Protein AF-A0A935QK56-F1 (afdb_monomer_lite)

Radius of gyration: 16.79 Å; chains: 1; bounding box: 37×30×45 Å

Foldseek 3Di:
DDCCLDPPDDDDLQPFDDQDPLLQQLCCLVCVPCPPDDSLVVLVVCQVCVVVVCVVVVHPDDDQQPDGDGSVNSSVVSSVNSQVCLAVPVVRGGPDDDNHDDDDDDDDDDDDDDDDRVVSVHPDPPPD

Sequence (128 aa):
MDLNYSTLIDFDEDDFVVAGPGALSGLAKCFPNAHGVDPADLIRMMVETQDEQLDFYGIDFVDLFGRPLKLIDCQNLFCETDKYARVMHPDRRGIGNRTRIKQQFSPNGRLAAPFFPPKWGLATATTV

Secondary structure (DSSP, 8-state):
--GGGSTT----TTS-----HHHHHHHHHH-TT-TTS-HHHHHHHHHHTHHHHHHHTT-----BTTBPPPHHHHHHHHHHHHHHHHHH-TTS--SSS--S--------SPPPPP---GGG--------

pLDDT: mean 88.01, std 10.32, range [35.16, 97.81]

Structure (mmCIF, N/CA/C/O backbone):
data_AF-A0A935QK56-F1
#
_entry.id   AF-A0A935QK56-F1
#
loop_
_atom_site.group_PDB
_atom_site.id
_atom_site.type_symbol
_atom_site.label_atom_id
_atom_site.label_alt_id
_atom_site.label_comp_id
_atom_site.label_asym_id
_atom_site.label_entity_id
_atom_site.label_seq_id
_atom_site.pdbx_PDB_ins_code
_atom_site.Cartn_x
_atom_site.Cartn_y
_atom_site.Cartn_z
_atom_site.occupancy
_atom_site.B_iso_or_equiv
_atom_site.auth_seq_id
_atom_site.auth_comp_id
_atom_site.auth_asym_id
_atom_site.auth_atom_id
_atom_site.pdbx_PDB_model_num
ATOM 1 N N . MET A 1 1 ? 5.975 4.984 12.245 1.00 56.09 1 MET A N 1
ATOM 2 C CA . MET A 1 1 ? 5.115 5.249 13.413 1.00 56.09 1 MET A CA 1
ATOM 3 C C . MET A 1 1 ? 3.946 6.044 12.887 1.00 56.09 1 MET A C 1
ATOM 5 O O . MET A 1 1 ? 4.203 7.049 12.238 1.00 56.09 1 MET A O 1
ATOM 9 N N . ASP A 1 2 ? 2.726 5.549 13.068 1.00 75.00 2 ASP A N 1
ATOM 10 C CA . ASP A 1 2 ? 1.524 6.237 12.607 1.00 75.00 2 ASP A CA 1
ATOM 11 C C . ASP A 1 2 ? 1.004 7.151 13.722 1.00 75.00 2 ASP A C 1
ATOM 13 O O . ASP A 1 2 ? 0.630 6.689 14.800 1.00 75.00 2 ASP A O 1
ATOM 17 N N . LEU A 1 3 ? 1.053 8.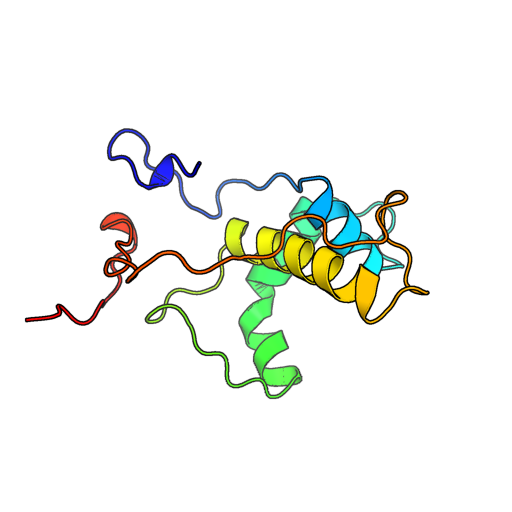461 13.482 1.00 79.94 3 LEU A N 1
ATOM 18 C CA . LEU A 1 3 ? 0.610 9.465 14.445 1.00 79.94 3 LEU A CA 1
ATOM 19 C C . LEU A 1 3 ? -0.921 9.599 14.473 1.00 79.94 3 LEU A C 1
ATOM 21 O O . LEU A 1 3 ? -1.446 10.136 15.450 1.00 79.94 3 LEU A O 1
ATOM 25 N N . ASN A 1 4 ? -1.639 9.070 13.472 1.00 79.44 4 ASN A N 1
ATOM 26 C CA . ASN A 1 4 ? -3.105 9.076 13.430 1.00 79.44 4 ASN A CA 1
ATOM 27 C C . ASN A 1 4 ? -3.743 8.144 14.472 1.00 79.44 4 ASN A C 1
ATOM 29 O O . ASN A 1 4 ? -4.949 8.208 14.692 1.00 79.44 4 ASN A O 1
ATOM 33 N N . TYR A 1 5 ? -2.944 7.328 15.166 1.00 81.00 5 TYR A N 1
ATOM 34 C CA . TYR A 1 5 ? -3.371 6.598 16.365 1.00 81.00 5 TYR A CA 1
ATOM 35 C C . TYR A 1 5 ? -3.458 7.485 17.615 1.00 81.00 5 TYR A C 1
ATOM 37 O O . TYR A 1 5 ? -3.997 7.059 18.637 1.00 81.00 5 TYR A O 1
ATOM 45 N N . SER A 1 6 ? -2.908 8.701 17.571 1.00 83.25 6 SER A N 1
ATOM 46 C CA . SER A 1 6 ? -3.016 9.663 18.667 1.00 83.25 6 SER A CA 1
ATOM 47 C C . SER A 1 6 ? -4.296 10.490 18.557 1.00 83.25 6 SER A C 1
ATOM 49 O O . SER A 1 6 ? -4.819 10.707 17.470 1.00 83.25 6 SER A O 1
ATOM 51 N N . THR A 1 7 ? -4.754 11.042 19.679 1.00 80.31 7 THR A N 1
ATOM 52 C CA . THR A 1 7 ? -5.837 12.039 19.700 1.00 80.31 7 THR A CA 1
ATOM 53 C C . THR A 1 7 ? -5.356 13.449 19.335 1.00 80.31 7 THR A C 1
ATOM 55 O O . THR A 1 7 ? -6.119 14.401 19.458 1.00 80.31 7 THR A O 1
ATOM 58 N N . LEU A 1 8 ? -4.073 13.616 18.987 1.00 84.69 8 LEU A N 1
ATOM 59 C CA . LEU A 1 8 ? -3.461 14.926 18.739 1.00 84.69 8 LEU A CA 1
ATOM 60 C C . LEU A 1 8 ? -3.641 15.395 17.296 1.00 84.69 8 LEU A C 1
ATOM 62 O O . LEU A 1 8 ? -3.536 16.593 17.040 1.00 84.69 8 LEU A O 1
ATOM 66 N N . ILE A 1 9 ? -3.875 14.466 16.367 1.00 81.44 9 ILE A N 1
ATOM 67 C CA . ILE A 1 9 ? -4.063 14.762 14.949 1.00 81.44 9 ILE A CA 1
ATOM 68 C C . ILE A 1 9 ? -5.256 13.990 14.392 1.00 81.44 9 ILE A C 1
ATOM 70 O O . ILE A 1 9 ? -5.492 12.833 14.749 1.00 81.44 9 ILE A O 1
ATOM 74 N N . ASP A 1 10 ? -5.986 14.640 13.492 1.00 81.00 10 ASP A N 1
ATOM 75 C CA . ASP A 1 10 ? -7.168 14.074 12.855 1.00 81.00 10 ASP A CA 1
ATOM 76 C C . ASP A 1 10 ? -7.141 14.306 11.344 1.00 81.00 10 ASP A C 1
ATOM 78 O O . ASP A 1 10 ? -7.949 15.044 10.793 1.00 81.00 10 ASP A O 1
ATOM 82 N N . PHE A 1 11 ? -6.129 13.731 10.694 1.00 84.19 11 PHE A N 1
ATOM 83 C CA . PHE A 1 11 ? -6.058 13.694 9.235 1.00 84.19 11 PHE A CA 1
ATOM 84 C C . PHE A 1 11 ? -6.826 12.493 8.702 1.00 84.19 11 PHE A C 1
ATOM 86 O O . PHE A 1 11 ? -6.843 11.431 9.346 1.00 84.19 11 PHE A O 1
ATOM 93 N N . ASP A 1 12 ? -7.406 12.666 7.517 1.00 83.94 12 ASP A N 1
ATOM 94 C CA . ASP A 1 12 ? -7.959 11.559 6.756 1.00 83.94 12 ASP A CA 1
ATOM 95 C C . ASP A 1 12 ? -6.808 10.707 6.198 1.00 83.94 12 ASP A C 1
ATOM 97 O O . ASP A 1 12 ? -5.739 11.206 5.835 1.00 83.94 12 ASP A O 1
ATOM 101 N N . GLU A 1 13 ? -6.995 9.390 6.168 1.00 85.69 13 GLU A N 1
ATOM 102 C CA . GLU A 1 13 ? -5.970 8.460 5.683 1.00 85.69 13 GLU A CA 1
ATOM 103 C C . GLU A 1 13 ? -5.729 8.577 4.171 1.00 85.69 13 GLU A C 1
ATOM 105 O O . GLU A 1 13 ? -4.697 8.113 3.679 1.00 85.69 13 GLU A O 1
ATOM 110 N N . ASP A 1 14 ? -6.651 9.228 3.459 1.00 88.56 14 ASP A N 1
ATOM 111 C CA . ASP A 1 14 ? -6.580 9.505 2.032 1.00 88.56 14 ASP A CA 1
ATOM 112 C C . ASP A 1 14 ? -6.160 10.961 1.714 1.00 88.56 14 ASP A C 1
ATOM 114 O O . ASP A 1 14 ? -6.096 11.336 0.541 1.00 88.56 14 ASP A O 1
ATOM 118 N N . ASP A 1 15 ? -5.796 11.779 2.716 1.00 87.19 15 ASP A N 1
ATOM 119 C CA . ASP A 1 15 ? -5.398 13.185 2.504 1.00 87.19 15 ASP A CA 1
ATOM 120 C C . ASP A 1 15 ? -4.114 13.315 1.665 1.00 87.19 15 ASP A C 1
ATOM 122 O O . ASP A 1 15 ? -4.002 14.165 0.775 1.00 87.19 15 ASP A O 1
ATOM 126 N N . PHE A 1 16 ? -3.103 12.487 1.942 1.00 87.56 16 PHE A N 1
ATOM 127 C CA . PHE A 1 16 ? -1.870 12.471 1.158 1.00 87.56 16 PHE A CA 1
ATOM 128 C C . PHE A 1 16 ? -1.119 11.147 1.280 1.00 87.56 16 PHE A C 1
ATOM 130 O O . PHE A 1 16 ? -1.193 10.438 2.280 1.00 87.56 16 PHE A O 1
ATOM 137 N N . VAL A 1 17 ? -0.298 10.854 0.271 1.00 91.81 17 VAL A N 1
ATOM 138 C CA . VAL A 1 17 ? 0.623 9.718 0.291 1.00 91.81 17 VAL A CA 1
ATOM 139 C C . VAL A 1 17 ? 1.948 10.095 -0.345 1.00 91.81 17 VAL A C 1
ATOM 141 O O . VAL A 1 17 ? 1.998 10.799 -1.351 1.00 91.81 17 VAL A O 1
ATOM 144 N N . VAL A 1 18 ? 3.040 9.610 0.243 1.00 92.56 18 VAL A N 1
ATOM 145 C CA . VAL A 1 18 ? 4.385 9.732 -0.322 1.00 92.56 18 VAL A CA 1
ATOM 146 C C . VAL A 1 18 ? 4.984 8.339 -0.421 1.00 92.56 18 VAL A C 1
ATOM 148 O O . VAL A 1 18 ? 5.225 7.669 0.585 1.00 92.56 18 VAL A O 1
ATOM 151 N N . ALA A 1 19 ? 5.236 7.891 -1.648 1.00 93.50 19 ALA A N 1
ATOM 152 C CA . ALA A 1 19 ? 5.794 6.571 -1.888 1.00 93.50 19 ALA A CA 1
ATOM 153 C C . ALA A 1 19 ? 7.247 6.494 -1.389 1.00 93.50 19 ALA A C 1
ATOM 155 O O . ALA A 1 19 ? 8.160 7.115 -1.934 1.00 93.50 19 ALA A O 1
ATOM 156 N N . GLY A 1 20 ? 7.481 5.684 -0.354 1.00 92.25 20 GLY A N 1
ATOM 157 C CA . GLY A 1 20 ? 8.833 5.375 0.103 1.00 92.25 20 GLY A CA 1
ATOM 158 C C . GLY A 1 20 ? 9.610 4.485 -0.886 1.00 92.25 20 GLY A C 1
ATOM 159 O O . GLY A 1 20 ? 9.025 3.885 -1.791 1.00 92.25 20 GLY A O 1
ATOM 160 N N . PRO A 1 21 ? 10.928 4.280 -0.686 1.00 92.31 21 PRO A N 1
ATOM 161 C CA . PRO A 1 21 ? 11.773 3.518 -1.614 1.00 92.31 21 PRO A CA 1
ATOM 162 C C . PRO A 1 21 ? 11.341 2.067 -1.874 1.00 92.31 21 PRO A C 1
ATOM 164 O O . PRO A 1 21 ? 11.758 1.483 -2.871 1.00 92.31 21 PRO A O 1
ATOM 167 N N . GLY A 1 22 ? 10.597 1.449 -0.951 1.00 92.69 22 GLY A N 1
ATOM 168 C CA . GLY A 1 22 ? 10.017 0.117 -1.149 1.00 92.69 22 GLY A CA 1
ATOM 169 C C . GLY A 1 22 ? 8.825 0.159 -2.100 1.00 92.69 22 GLY A C 1
ATOM 170 O O . GLY A 1 22 ? 8.815 -0.562 -3.092 1.00 92.69 22 GLY A O 1
ATOM 171 N N . ALA A 1 23 ? 7.876 1.063 -1.847 1.00 95.31 23 ALA A N 1
ATOM 172 C CA . ALA A 1 23 ? 6.705 1.252 -2.696 1.00 95.31 23 ALA A CA 1
ATOM 173 C C . ALA A 1 23 ? 7.074 1.721 -4.107 1.00 95.31 23 ALA A C 1
ATOM 175 O O . ALA A 1 23 ? 6.573 1.156 -5.067 1.00 95.31 23 ALA A O 1
ATOM 176 N N . LEU A 1 24 ? 8.018 2.659 -4.253 1.00 95.25 24 LEU A N 1
ATOM 177 C CA . LEU A 1 24 ? 8.522 3.084 -5.568 1.00 95.25 24 LEU A CA 1
ATOM 178 C C . LEU A 1 24 ? 9.080 1.906 -6.383 1.00 95.25 24 LEU A C 1
ATOM 180 O O . LEU A 1 24 ? 8.814 1.777 -7.575 1.00 95.25 24 LEU A O 1
ATOM 184 N N . SER A 1 25 ? 9.839 1.019 -5.733 1.00 94.12 25 SER A N 1
ATOM 185 C CA . SER A 1 25 ? 10.362 -0.189 -6.378 1.00 94.12 25 SER A CA 1
ATOM 186 C C . SER A 1 25 ? 9.249 -1.182 -6.729 1.00 94.12 25 SER A C 1
ATOM 188 O O . SER A 1 25 ? 9.308 -1.810 -7.784 1.00 94.12 25 SER A O 1
ATOM 190 N N . GLY A 1 26 ? 8.231 -1.312 -5.875 1.00 95.00 26 GLY A N 1
ATOM 191 C CA . GLY A 1 26 ? 7.059 -2.155 -6.123 1.00 95.00 26 GLY A CA 1
ATOM 192 C C . GLY A 1 26 ? 6.226 -1.668 -7.297 1.00 95.00 26 GLY A C 1
ATOM 193 O O . GLY A 1 26 ? 5.941 -2.445 -8.201 1.00 95.00 26 GLY A O 1
ATOM 194 N N . LEU A 1 27 ? 5.935 -0.369 -7.338 1.00 95.50 27 LEU A N 1
ATOM 195 C CA . LEU A 1 27 ? 5.248 0.283 -8.449 1.00 95.50 27 LEU A CA 1
ATOM 196 C C . LEU A 1 27 ? 5.982 0.049 -9.771 1.00 95.50 27 LEU A C 1
ATOM 198 O O . LEU A 1 27 ? 5.356 -0.357 -10.741 1.00 95.50 27 LEU A O 1
ATOM 202 N N . ALA A 1 28 ? 7.311 0.196 -9.801 1.00 93.50 28 ALA A N 1
ATOM 203 C CA . ALA A 1 28 ? 8.101 -0.071 -11.005 1.00 93.50 28 ALA A CA 1
ATOM 204 C C . ALA A 1 28 ? 8.014 -1.536 -11.483 1.00 93.50 28 ALA A C 1
ATOM 206 O O . ALA A 1 28 ? 8.126 -1.803 -12.679 1.00 93.50 28 ALA A O 1
ATOM 207 N N . LYS A 1 29 ? 7.809 -2.493 -10.567 1.00 92.62 29 LYS A N 1
ATOM 208 C CA . LYS A 1 29 ? 7.612 -3.909 -10.917 1.00 92.62 29 LYS A CA 1
ATOM 209 C C . LYS A 1 29 ? 6.203 -4.193 -11.428 1.00 92.62 29 LYS A C 1
ATOM 211 O O . LYS A 1 29 ? 6.067 -4.946 -12.390 1.00 92.62 29 LYS A O 1
ATOM 216 N N . CYS A 1 30 ? 5.188 -3.628 -10.777 1.00 93.44 30 CYS A N 1
ATOM 217 C CA . CYS A 1 30 ? 3.782 -3.831 -11.132 1.00 93.44 30 CYS A CA 1
ATOM 218 C C . CYS A 1 30 ? 3.407 -3.092 -12.422 1.00 93.44 30 CYS A C 1
ATOM 220 O O . CYS A 1 30 ? 2.684 -3.629 -13.254 1.00 93.44 30 CYS A O 1
ATOM 222 N N . PHE A 1 31 ? 3.954 -1.892 -12.617 1.00 93.62 31 PHE A N 1
ATOM 223 C CA . PHE A 1 31 ? 3.630 -0.989 -13.716 1.00 93.62 31 PHE A CA 1
ATOM 224 C C . PHE A 1 31 ? 4.891 -0.606 -14.504 1.00 93.62 31 PHE A C 1
ATOM 226 O O . PHE A 1 31 ? 5.315 0.552 -14.485 1.00 93.62 31 PHE A O 1
ATOM 233 N N . PRO A 1 32 ? 5.508 -1.551 -15.240 1.00 89.94 32 PRO A N 1
ATOM 234 C CA . PRO A 1 32 ? 6.771 -1.304 -15.937 1.00 89.94 32 PRO A CA 1
ATOM 235 C C . PRO A 1 32 ? 6.676 -0.206 -17.004 1.00 89.94 32 PRO A C 1
ATOM 237 O O . PRO A 1 32 ? 7.699 0.355 -17.367 1.00 89.94 32 PRO A O 1
ATOM 240 N N . ASN A 1 33 ? 5.467 0.113 -17.479 1.00 91.81 33 ASN A N 1
ATOM 241 C CA . ASN A 1 33 ? 5.224 1.107 -18.525 1.00 91.81 33 ASN A CA 1
ATOM 242 C C . ASN A 1 33 ? 4.656 2.437 -17.996 1.00 91.81 33 ASN A C 1
ATOM 244 O O . ASN A 1 33 ? 4.367 3.321 -18.796 1.00 91.81 33 ASN A O 1
ATOM 248 N N . ALA A 1 34 ? 4.493 2.613 -16.679 1.00 90.81 34 ALA A N 1
ATOM 249 C CA . ALA A 1 34 ? 3.935 3.839 -16.089 1.00 90.81 34 ALA A CA 1
ATOM 250 C C . ALA A 1 34 ? 4.978 4.967 -15.938 1.00 90.81 34 ALA A C 1
ATOM 252 O O . ALA A 1 34 ? 4.976 5.727 -14.970 1.00 90.81 34 ALA A O 1
ATOM 253 N N . HIS A 1 35 ? 5.917 5.067 -16.880 1.00 82.81 35 HIS A N 1
ATOM 254 C CA . HIS A 1 35 ? 6.959 6.087 -16.847 1.00 82.81 35 HIS A CA 1
ATOM 255 C C . HIS A 1 35 ? 6.352 7.495 -16.924 1.00 82.81 35 HIS A C 1
ATOM 257 O O . HIS A 1 35 ? 5.541 7.776 -17.802 1.00 82.81 35 HIS A O 1
ATOM 263 N N . GLY A 1 36 ? 6.777 8.387 -16.026 1.00 88.75 36 GLY A N 1
ATOM 264 C CA . GLY A 1 36 ? 6.310 9.778 -15.985 1.00 88.75 36 GLY A CA 1
ATOM 265 C C . GLY A 1 36 ? 4.981 9.997 -15.255 1.00 88.75 36 GLY A C 1
ATOM 266 O O . GLY A 1 36 ? 4.585 11.147 -15.101 1.00 88.75 36 GLY A O 1
ATOM 267 N N . VAL A 1 37 ? 4.324 8.935 -14.777 1.00 95.00 37 VAL A N 1
ATOM 268 C CA . VAL A 1 37 ? 3.159 9.040 -13.886 1.00 95.00 37 VAL A CA 1
ATOM 269 C C . VAL A 1 37 ? 3.640 9.247 -12.450 1.00 95.00 37 VAL A C 1
ATOM 271 O O . VAL A 1 37 ? 4.609 8.608 -12.024 1.00 95.00 37 VAL A O 1
ATOM 274 N N . ASP A 1 38 ? 2.976 10.128 -11.699 1.00 96.12 38 ASP A N 1
ATOM 275 C CA . ASP A 1 38 ? 3.284 10.325 -10.285 1.00 96.12 38 ASP A CA 1
ATOM 276 C C . ASP A 1 38 ? 2.960 9.038 -9.492 1.00 96.12 38 ASP A C 1
ATOM 278 O O . ASP A 1 38 ? 1.853 8.499 -9.602 1.00 96.12 38 ASP A O 1
ATOM 282 N N . PRO A 1 39 ? 3.894 8.514 -8.678 1.00 96.25 39 PRO A N 1
ATOM 283 C CA . PRO A 1 39 ? 3.633 7.387 -7.790 1.00 96.25 39 PRO A CA 1
ATOM 284 C C . PRO A 1 39 ? 2.395 7.549 -6.899 1.00 96.25 39 PRO A C 1
ATOM 286 O O . PRO A 1 39 ? 1.721 6.556 -6.625 1.00 96.25 39 PRO A O 1
ATOM 289 N N . ALA A 1 40 ? 2.096 8.767 -6.437 1.00 96.56 40 ALA A N 1
ATOM 290 C CA . ALA A 1 40 ? 0.909 9.036 -5.633 1.00 96.56 40 ALA A CA 1
ATOM 291 C C . ALA A 1 40 ? -0.378 8.801 -6.433 1.00 96.56 40 ALA A C 1
ATOM 293 O O . ALA A 1 40 ? -1.332 8.249 -5.891 1.00 96.56 40 ALA A O 1
ATOM 294 N N . ASP A 1 41 ? -0.385 9.132 -7.724 1.00 97.06 41 ASP A N 1
ATOM 295 C CA . ASP A 1 41 ? -1.546 8.935 -8.593 1.00 97.06 41 ASP A CA 1
ATOM 296 C C . ASP A 1 41 ? -1.773 7.454 -8.907 1.00 97.06 41 ASP A C 1
ATOM 298 O O . ASP A 1 41 ? -2.910 6.995 -8.922 1.00 97.06 41 ASP A O 1
ATOM 302 N N . LEU A 1 42 ? -0.704 6.664 -9.058 1.00 97.25 42 LEU A N 1
ATOM 303 C CA . LEU A 1 42 ? -0.829 5.205 -9.176 1.00 97.25 42 LEU A CA 1
ATOM 304 C C . LEU A 1 42 ? -1.405 4.566 -7.904 1.00 97.25 42 LEU A C 1
ATOM 306 O O . LEU A 1 42 ? -2.185 3.620 -7.987 1.00 97.25 42 LEU A O 1
ATOM 310 N N . ILE A 1 43 ? -1.024 5.071 -6.727 1.00 97.50 43 ILE A N 1
ATOM 311 C CA . ILE A 1 43 ? -1.566 4.594 -5.448 1.00 97.50 43 ILE A CA 1
ATOM 312 C C . ILE A 1 43 ? -3.036 5.006 -5.300 1.00 97.50 43 ILE A C 1
ATOM 314 O O . ILE A 1 43 ? -3.843 4.178 -4.887 1.00 97.50 43 ILE A O 1
ATOM 318 N N . ARG A 1 44 ? -3.399 6.242 -5.671 1.00 97.50 44 ARG A N 1
ATOM 319 C CA . ARG A 1 44 ? -4.799 6.702 -5.686 1.00 97.50 44 ARG A CA 1
ATOM 320 C C . ARG A 1 44 ? -5.657 5.858 -6.614 1.00 97.50 44 ARG A C 1
ATOM 322 O O . ARG A 1 44 ? -6.685 5.361 -6.180 1.00 97.50 44 ARG A O 1
ATOM 329 N N . MET A 1 45 ? -5.181 5.599 -7.830 1.00 97.00 45 MET A N 1
ATOM 330 C CA . MET A 1 45 ? -5.864 4.723 -8.782 1.00 97.00 45 MET A CA 1
ATOM 331 C C . MET A 1 45 ? -6.124 3.332 -8.188 1.00 97.00 45 MET A C 1
ATOM 333 O O . MET A 1 45 ? -7.214 2.791 -8.355 1.00 97.00 45 MET A O 1
ATOM 337 N N . MET A 1 46 ? -5.162 2.770 -7.445 1.00 96.69 46 MET A N 1
ATOM 338 C CA . MET A 1 46 ? -5.347 1.484 -6.762 1.00 96.69 46 MET A CA 1
ATOM 339 C C . MET A 1 46 ? -6.456 1.544 -5.701 1.00 96.69 46 MET A C 1
ATOM 341 O O . MET A 1 46 ? -7.238 0.606 -5.608 1.00 96.69 46 MET A O 1
ATOM 345 N N . VAL A 1 47 ? -6.543 2.630 -4.923 1.00 97.19 47 VAL A N 1
ATOM 346 C CA . VAL A 1 47 ? -7.630 2.834 -3.948 1.00 97.19 47 VAL A CA 1
ATOM 347 C C . VAL A 1 47 ? -8.977 2.985 -4.652 1.00 97.19 47 VAL A C 1
ATOM 349 O O . VAL A 1 47 ? -9.945 2.341 -4.260 1.00 97.19 47 VAL A O 1
ATOM 352 N N . GLU A 1 48 ? -9.039 3.808 -5.696 1.00 97.56 48 GLU A N 1
ATOM 353 C CA . GLU A 1 48 ? -10.274 4.135 -6.420 1.00 97.56 48 GLU A CA 1
ATOM 354 C C . GLU A 1 48 ? -10.861 2.932 -7.164 1.00 97.56 48 GLU A C 1
ATOM 356 O O . GLU A 1 48 ? -12.076 2.824 -7.292 1.00 97.56 48 GLU A O 1
ATOM 361 N N . THR A 1 49 ? -10.009 2.021 -7.638 1.00 97.12 49 THR A N 1
ATOM 362 C CA . THR A 1 49 ? -10.419 0.870 -8.457 1.00 97.12 49 THR A CA 1
ATOM 363 C C . THR A 1 49 ? -10.381 -0.461 -7.706 1.00 97.12 49 THR A C 1
ATOM 365 O O . THR A 1 49 ? -10.620 -1.499 -8.319 1.00 97.12 49 THR A O 1
ATOM 368 N N . GLN A 1 50 ? -10.085 -0.467 -6.398 1.00 96.50 50 GLN A N 1
ATOM 369 C CA . GLN A 1 50 ? -9.824 -1.699 -5.640 1.00 96.50 50 GLN A CA 1
ATOM 370 C C . GLN A 1 50 ? -10.941 -2.739 -5.790 1.00 96.50 50 GLN A C 1
ATOM 372 O O . GLN A 1 50 ? -10.646 -3.890 -6.097 1.00 96.50 50 GLN A O 1
ATOM 377 N N . ASP A 1 51 ? -12.204 -2.331 -5.666 1.00 96.50 51 ASP A N 1
ATOM 378 C CA . ASP A 1 51 ? -13.347 -3.246 -5.726 1.00 96.50 51 ASP A CA 1
ATOM 379 C C . ASP A 1 51 ? -13.509 -3.848 -7.128 1.00 96.50 51 ASP A C 1
ATOM 381 O O . ASP A 1 51 ? -13.679 -5.057 -7.274 1.00 96.50 51 ASP A O 1
ATOM 385 N N . GLU A 1 52 ? -13.367 -3.023 -8.172 1.00 97.81 52 GLU A N 1
ATOM 386 C CA . GLU A 1 52 ? -13.419 -3.470 -9.569 1.00 97.81 52 GLU A CA 1
ATOM 387 C C . GLU A 1 52 ? -12.283 -4.446 -9.890 1.00 97.81 52 GLU A C 1
ATOM 389 O O . GLU A 1 52 ? -12.487 -5.441 -10.584 1.00 97.81 52 GLU A O 1
ATOM 394 N N . GLN A 1 53 ? -11.074 -4.181 -9.383 1.00 96.06 53 GLN A N 1
ATOM 395 C CA . GLN A 1 53 ? -9.928 -5.065 -9.581 1.00 96.06 53 GLN A CA 1
ATOM 396 C C . GLN A 1 53 ? -10.108 -6.386 -8.828 1.00 96.06 53 GLN A C 1
ATOM 398 O O . GLN A 1 53 ? -9.827 -7.448 -9.384 1.00 96.06 53 GLN A O 1
ATOM 403 N N . LEU A 1 54 ? -10.577 -6.340 -7.580 1.00 95.94 54 LEU A N 1
ATOM 404 C CA . LEU A 1 54 ? -10.840 -7.537 -6.783 1.00 95.94 54 LEU A CA 1
ATOM 405 C C . LEU A 1 54 ? -11.876 -8.436 -7.465 1.00 95.94 54 LEU A C 1
ATOM 407 O O . LEU A 1 54 ? -11.620 -9.632 -7.614 1.00 95.94 54 LEU A O 1
ATOM 411 N N . ASP A 1 55 ? -12.975 -7.859 -7.958 1.00 97.12 55 ASP A N 1
ATOM 412 C CA . ASP A 1 55 ? -13.997 -8.585 -8.719 1.00 97.12 55 ASP A CA 1
ATOM 413 C C . ASP A 1 55 ? -13.431 -9.155 -10.029 1.00 97.12 55 ASP A C 1
ATOM 415 O O . ASP A 1 55 ? -13.560 -10.349 -10.303 1.00 97.12 55 ASP A O 1
ATOM 419 N N . PHE A 1 56 ? -12.700 -8.341 -10.798 1.00 97.50 56 PHE A N 1
ATOM 420 C CA . PHE A 1 56 ? -12.087 -8.766 -12.058 1.00 97.50 56 PHE A CA 1
ATOM 421 C C . PHE A 1 56 ? -11.148 -9.970 -11.890 1.00 97.50 56 PHE A C 1
ATOM 423 O O . PHE A 1 56 ? -11.136 -10.876 -12.728 1.00 97.50 56 PHE A O 1
ATOM 430 N N . TYR A 1 57 ? -10.361 -10.002 -10.811 1.00 96.56 57 TYR A N 1
ATOM 431 C CA . TYR A 1 57 ? -9.468 -11.122 -10.501 1.00 96.56 57 TYR A CA 1
ATOM 432 C C . TYR A 1 57 ? -10.152 -12.261 -9.726 1.00 96.56 57 TYR A C 1
ATOM 434 O O . TYR A 1 57 ? -9.503 -13.277 -9.465 1.00 96.56 57 TYR A O 1
ATOM 442 N N . GLY A 1 58 ? -11.435 -12.127 -9.372 1.00 97.06 58 GLY A N 1
ATOM 443 C CA . GLY A 1 58 ? -12.183 -13.117 -8.598 1.00 97.06 58 GLY A CA 1
ATOM 444 C C . GLY A 1 58 ? -11.613 -13.338 -7.194 1.00 97.06 58 GLY A C 1
ATOM 445 O O . GLY A 1 58 ? -11.573 -14.473 -6.716 1.00 97.06 58 GLY A O 1
ATOM 446 N N . ILE A 1 59 ? -11.103 -12.279 -6.562 1.00 95.88 59 ILE A N 1
ATOM 447 C CA . ILE A 1 59 ? -10.488 -12.331 -5.235 1.00 95.88 59 ILE A CA 1
ATOM 448 C C . ILE A 1 59 ? -11.558 -12.057 -4.177 1.00 95.88 59 ILE A C 1
ATOM 450 O O . ILE A 1 59 ? -12.055 -10.941 -4.062 1.00 95.88 59 ILE A O 1
ATOM 454 N N . ASP A 1 60 ? -11.849 -13.065 -3.355 1.00 94.12 60 ASP A N 1
ATOM 455 C CA . ASP A 1 60 ? -12.643 -12.903 -2.133 1.00 94.12 60 ASP A CA 1
ATOM 456 C C . ASP A 1 60 ? -11.781 -12.232 -1.050 1.00 94.12 60 ASP A C 1
ATOM 458 O O . ASP A 1 60 ? -11.018 -12.884 -0.327 1.00 94.12 60 ASP A O 1
ATOM 462 N N . PHE A 1 61 ? -11.793 -10.898 -1.032 1.00 93.12 61 PHE A N 1
ATOM 463 C CA . PHE A 1 61 ? -10.937 -10.107 -0.158 1.00 93.12 61 PHE A CA 1
ATOM 464 C C . PHE A 1 61 ? -11.497 -10.041 1.263 1.00 93.12 61 PHE A C 1
ATOM 466 O O . PHE A 1 61 ? -12.594 -9.543 1.500 1.00 93.12 61 PHE A O 1
ATOM 473 N N . VAL A 1 62 ? -10.695 -10.491 2.230 1.00 92.56 62 VAL A N 1
ATOM 474 C CA . VAL A 1 62 ? -11.008 -10.330 3.652 1.00 92.56 62 VAL A CA 1
ATOM 475 C C . VAL A 1 62 ? -10.584 -8.931 4.084 1.00 92.56 62 VAL A C 1
ATOM 477 O O . VAL A 1 62 ? -9.400 -8.669 4.308 1.00 92.56 62 VAL A O 1
ATOM 480 N N . ASP A 1 63 ? -11.565 -8.041 4.176 1.00 90.81 63 ASP A N 1
ATOM 481 C CA . ASP A 1 63 ? -11.364 -6.658 4.586 1.00 90.81 63 ASP A CA 1
ATOM 482 C C . ASP A 1 63 ? -11.095 -6.494 6.094 1.00 90.81 63 ASP A C 1
ATOM 484 O O . ASP A 1 63 ? -11.060 -7.447 6.882 1.00 90.81 63 ASP A O 1
ATOM 488 N N . LEU A 1 64 ? -10.890 -5.239 6.503 1.00 91.56 64 LEU A N 1
ATOM 489 C CA . LEU A 1 64 ? -10.766 -4.862 7.905 1.00 91.56 64 LEU A CA 1
ATOM 490 C C . LEU A 1 64 ? -12.115 -4.362 8.447 1.00 91.56 64 LEU A C 1
ATOM 492 O O . LEU A 1 64 ? -12.301 -3.166 8.665 1.00 91.56 64 LEU A O 1
ATOM 496 N N . PHE A 1 65 ? -13.050 -5.285 8.683 1.00 92.56 65 PHE A N 1
ATOM 497 C CA . PHE A 1 65 ? -14.381 -5.008 9.249 1.00 92.56 65 PHE A CA 1
ATOM 498 C C . PHE A 1 65 ? -15.189 -3.984 8.431 1.00 92.56 65 PHE A C 1
ATOM 500 O O . PHE A 1 65 ? -15.791 -3.066 8.991 1.00 92.56 65 PHE A O 1
ATOM 507 N N . GLY A 1 66 ? -15.170 -4.117 7.106 1.00 90.06 66 GLY A N 1
ATOM 508 C CA . GLY A 1 66 ? -15.814 -3.197 6.169 1.00 90.06 66 GLY A CA 1
ATOM 509 C C . GLY A 1 66 ? -15.012 -1.931 5.858 1.00 90.06 66 GLY A C 1
ATOM 510 O O . GLY A 1 66 ? -15.503 -1.073 5.126 1.00 90.06 66 GLY A O 1
ATOM 511 N N . ARG A 1 67 ? -13.793 -1.770 6.398 1.00 92.38 67 ARG A N 1
ATOM 512 C CA . ARG A 1 67 ? -12.914 -0.652 6.027 1.00 92.38 67 ARG A CA 1
ATOM 513 C C . ARG A 1 67 ? -12.235 -0.947 4.685 1.00 92.38 67 ARG A C 1
ATOM 515 O O . ARG A 1 67 ? -11.446 -1.895 4.630 1.00 92.38 67 ARG A O 1
ATOM 522 N N . PRO A 1 68 ? -12.457 -0.120 3.646 1.00 93.19 68 PRO A N 1
ATOM 523 C CA . PRO A 1 68 ? -11.736 -0.252 2.385 1.00 93.19 68 PRO A CA 1
ATOM 524 C C . PRO A 1 68 ? -10.247 0.054 2.576 1.00 93.19 68 PRO A C 1
ATOM 526 O O . PRO A 1 68 ? -9.841 0.694 3.556 1.00 93.19 68 PRO A O 1
ATOM 529 N N . LEU A 1 69 ? -9.420 -0.382 1.628 1.00 95.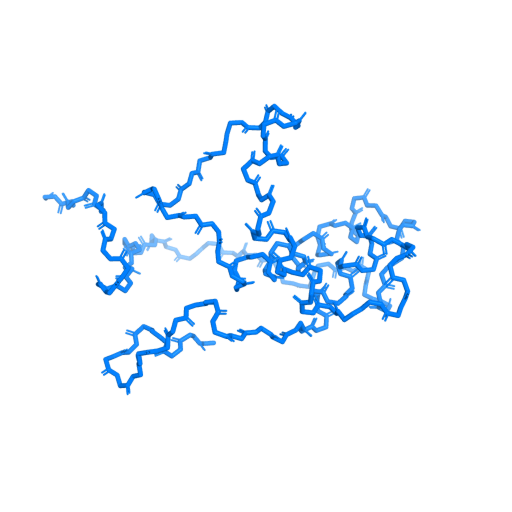31 69 LEU A N 1
ATOM 530 C CA . LEU A 1 69 ? -8.007 -0.022 1.608 1.00 95.31 69 LEU A CA 1
ATOM 531 C C . LEU A 1 69 ? -7.864 1.487 1.419 1.00 95.31 69 LEU A C 1
ATOM 533 O O . LEU A 1 69 ? -8.484 2.071 0.530 1.00 95.31 69 LEU A O 1
ATOM 537 N N . LYS A 1 70 ? -7.012 2.093 2.244 1.00 95.00 70 LYS A N 1
ATOM 538 C CA . LYS A 1 70 ? -6.656 3.513 2.184 1.00 95.00 70 LYS A CA 1
ATOM 539 C C . LYS A 1 70 ? -5.338 3.717 1.453 1.00 95.00 70 LYS A C 1
ATOM 541 O O . LYS A 1 70 ? -4.620 2.749 1.169 1.00 95.00 70 LYS A O 1
ATOM 546 N N . LEU A 1 71 ? -4.974 4.969 1.171 1.00 95.81 71 LEU A N 1
ATOM 547 C CA . LEU A 1 71 ? -3.723 5.275 0.466 1.00 95.81 71 LEU A CA 1
ATOM 548 C C . LEU A 1 71 ? -2.496 4.640 1.131 1.00 95.81 71 LEU A C 1
ATOM 550 O O . LEU A 1 71 ? -1.621 4.108 0.442 1.00 95.81 71 LEU A O 1
ATOM 554 N N . ILE A 1 72 ? -2.433 4.664 2.465 1.00 92.50 72 ILE A N 1
ATOM 555 C CA . ILE A 1 72 ? -1.332 4.055 3.218 1.00 92.50 72 ILE A CA 1
ATOM 556 C C . ILE A 1 72 ? -1.291 2.530 3.059 1.00 92.50 72 ILE A C 1
ATOM 558 O O . ILE A 1 72 ? -0.212 1.951 2.920 1.00 92.50 72 ILE A O 1
ATOM 562 N N . ASP A 1 73 ? -2.451 1.877 3.008 1.00 94.38 73 ASP A N 1
ATOM 563 C CA . ASP A 1 73 ? -2.544 0.431 2.824 1.00 94.38 73 ASP A CA 1
ATOM 564 C C . ASP A 1 73 ? -2.065 0.051 1.422 1.00 94.38 73 ASP A C 1
ATOM 566 O O . ASP A 1 73 ? -1.192 -0.804 1.272 1.00 94.38 73 ASP A O 1
ATOM 570 N N . CYS A 1 74 ? -2.538 0.760 0.393 1.00 96.69 74 CYS A N 1
ATOM 571 C CA . CYS A 1 74 ? -2.109 0.544 -0.988 1.00 96.69 74 CYS A CA 1
ATOM 572 C C . CYS A 1 74 ? -0.611 0.832 -1.182 1.00 96.69 74 CYS A C 1
ATOM 574 O O . CYS A 1 74 ? 0.093 0.079 -1.859 1.00 96.69 74 CYS A O 1
ATOM 576 N N . GLN A 1 75 ? -0.070 1.866 -0.532 1.00 96.44 75 GLN A N 1
ATOM 577 C CA . GLN A 1 75 ? 1.371 2.123 -0.514 1.00 96.44 75 GLN A CA 1
ATOM 578 C C . GLN A 1 75 ? 2.154 0.959 0.117 1.00 96.44 75 GLN A C 1
ATOM 580 O O . GLN A 1 75 ? 3.202 0.561 -0.414 1.00 96.44 75 GLN A O 1
ATOM 585 N N . ASN A 1 76 ? 1.648 0.388 1.213 1.00 95.12 76 ASN A N 1
ATOM 586 C CA . ASN A 1 76 ? 2.243 -0.781 1.860 1.00 95.12 76 ASN A CA 1
ATOM 587 C C . ASN A 1 76 ? 2.174 -2.026 0.965 1.00 95.12 76 ASN A C 1
ATOM 589 O O . ASN A 1 76 ? 3.176 -2.738 0.859 1.00 95.12 76 ASN A O 1
ATOM 593 N N . LEU A 1 77 ? 1.076 -2.245 0.230 1.00 95.81 77 LEU A N 1
ATOM 594 C CA . LEU A 1 77 ? 0.969 -3.347 -0.737 1.00 95.81 77 LEU A CA 1
ATOM 595 C C . LEU A 1 77 ? 2.125 -3.328 -1.745 1.00 95.81 77 LEU A C 1
ATOM 597 O O . LEU A 1 77 ? 2.737 -4.367 -2.000 1.00 95.81 77 LEU A O 1
ATOM 601 N N . PHE A 1 78 ? 2.500 -2.161 -2.277 1.00 96.44 78 PHE A N 1
ATOM 602 C CA . PHE A 1 78 ? 3.640 -2.062 -3.196 1.00 96.44 78 PHE A CA 1
ATOM 603 C C . PHE A 1 78 ? 4.986 -2.307 -2.506 1.00 96.44 78 PHE A C 1
ATOM 605 O O . PHE A 1 78 ? 5.867 -2.952 -3.081 1.00 96.44 78 PHE A O 1
ATOM 612 N N . CYS A 1 79 ? 5.159 -1.842 -1.267 1.00 94.50 79 CYS A N 1
ATOM 613 C CA . CYS A 1 79 ? 6.356 -2.144 -0.478 1.00 94.50 79 CYS A CA 1
ATOM 614 C C . CYS A 1 79 ? 6.523 -3.661 -0.274 1.00 94.50 79 CYS A C 1
ATOM 616 O O . CYS A 1 79 ? 7.618 -4.213 -0.440 1.00 94.50 79 CYS A O 1
ATOM 618 N N . GLU A 1 80 ? 5.416 -4.336 0.023 1.00 94.31 80 GLU A N 1
ATOM 619 C CA . GLU A 1 80 ? 5.359 -5.762 0.327 1.00 94.31 80 GLU A CA 1
ATOM 620 C C . GLU A 1 80 ? 5.555 -6.584 -0.945 1.00 94.31 80 GLU A C 1
ATOM 622 O O . GLU A 1 80 ? 6.369 -7.511 -0.970 1.00 94.31 80 GLU A O 1
ATOM 627 N N . THR A 1 81 ? 4.907 -6.173 -2.032 1.00 93.44 81 THR A N 1
ATOM 628 C CA . THR A 1 81 ? 5.071 -6.767 -3.360 1.00 93.44 81 THR A CA 1
ATOM 629 C C . THR A 1 81 ? 6.530 -6.731 -3.784 1.00 93.44 81 THR A C 1
ATOM 631 O O . THR A 1 81 ? 7.086 -7.754 -4.177 1.00 93.44 81 THR A O 1
ATOM 634 N N . ASP A 1 82 ? 7.209 -5.590 -3.634 1.00 92.81 82 ASP A N 1
ATOM 635 C CA . ASP A 1 82 ? 8.632 -5.502 -3.941 1.00 92.81 82 ASP A CA 1
ATOM 636 C C . ASP A 1 82 ? 9.467 -6.444 -3.068 1.00 92.81 82 ASP A C 1
ATOM 638 O O . ASP A 1 82 ? 10.351 -7.134 -3.580 1.00 92.81 82 ASP A O 1
ATOM 642 N N . LYS A 1 83 ? 9.181 -6.495 -1.761 1.00 90.75 83 LYS A N 1
ATOM 643 C CA . LYS A 1 83 ? 9.885 -7.341 -0.789 1.00 90.75 83 LYS A CA 1
ATOM 644 C C . LYS A 1 83 ? 9.816 -8.819 -1.181 1.00 90.75 83 LYS A C 1
ATOM 646 O O . LYS A 1 83 ? 10.869 -9.458 -1.238 1.00 90.75 83 LYS A O 1
ATOM 651 N N . TYR A 1 84 ? 8.628 -9.333 -1.496 1.00 90.88 84 TYR A N 1
ATOM 652 C CA . TYR A 1 84 ? 8.428 -10.735 -1.874 1.00 90.88 84 TYR A CA 1
ATOM 653 C C . TYR A 1 84 ? 8.895 -11.032 -3.302 1.00 90.88 84 TYR A C 1
ATOM 655 O O . TYR A 1 84 ? 9.586 -12.028 -3.537 1.00 90.88 84 TYR A O 1
ATOM 663 N N . ALA A 1 85 ? 8.624 -10.134 -4.253 1.00 90.62 85 ALA A N 1
ATOM 664 C CA . ALA A 1 85 ? 9.015 -10.315 -5.647 1.00 90.62 85 ALA A CA 1
ATOM 665 C C . ALA A 1 85 ? 10.536 -10.370 -5.835 1.00 90.62 85 ALA A C 1
ATOM 667 O O . ALA A 1 85 ? 11.002 -11.007 -6.767 1.00 90.62 85 ALA A O 1
ATOM 668 N N . ARG A 1 86 ? 11.349 -9.756 -4.961 1.00 87.38 86 ARG A N 1
ATOM 669 C CA . ARG A 1 86 ? 12.821 -9.900 -5.030 1.00 87.38 86 ARG A CA 1
ATOM 670 C C . ARG A 1 86 ? 13.291 -11.355 -4.919 1.00 87.38 86 ARG A C 1
ATOM 672 O O . ARG A 1 86 ? 14.346 -11.673 -5.453 1.00 87.38 86 ARG A O 1
ATOM 679 N N . VAL A 1 87 ? 12.544 -12.197 -4.204 1.00 87.19 87 VAL A N 1
ATOM 680 C CA . VAL A 1 87 ? 12.869 -13.618 -4.016 1.00 87.19 87 VAL A CA 1
ATOM 681 C C . VAL A 1 87 ? 12.160 -14.471 -5.064 1.00 87.19 87 VAL A C 1
ATOM 683 O O . VAL A 1 87 ? 12.795 -15.315 -5.684 1.00 87.19 87 VAL A O 1
ATOM 686 N N . MET A 1 88 ? 10.865 -14.228 -5.286 1.00 89.81 88 MET A N 1
ATOM 687 C CA . MET A 1 88 ? 10.038 -15.062 -6.171 1.00 89.81 88 MET A CA 1
ATOM 688 C C . MET A 1 88 ? 10.162 -14.707 -7.659 1.00 89.81 88 MET A C 1
ATOM 690 O O . MET A 1 88 ? 9.927 -15.551 -8.517 1.00 89.81 88 MET A O 1
ATOM 694 N N . HIS A 1 89 ? 10.540 -13.468 -7.974 1.00 88.50 89 HIS A N 1
ATOM 695 C CA . HIS A 1 89 ? 10.640 -12.935 -9.335 1.00 88.50 89 HIS A CA 1
ATOM 696 C C . HIS A 1 89 ? 11.928 -12.106 -9.508 1.00 88.50 89 HIS A C 1
ATOM 698 O O . HIS A 1 89 ? 11.857 -10.903 -9.778 1.00 88.50 89 HIS A O 1
ATOM 704 N N . PRO A 1 90 ? 13.119 -12.713 -9.354 1.00 83.31 90 PRO A N 1
ATOM 705 C CA . PRO A 1 90 ? 14.393 -11.987 -9.364 1.00 83.31 90 PRO A CA 1
ATOM 706 C C . PRO A 1 90 ? 14.682 -11.272 -10.695 1.00 83.31 90 PRO A C 1
ATOM 708 O O . PRO A 1 90 ? 15.380 -10.257 -10.707 1.00 83.31 90 PRO A O 1
ATOM 711 N N . ASP A 1 91 ? 14.108 -11.752 -11.801 1.00 86.06 91 ASP A N 1
ATOM 712 C CA . ASP A 1 91 ? 14.271 -11.156 -13.133 1.00 86.06 91 ASP A CA 1
ATOM 713 C C . ASP A 1 91 ? 13.454 -9.867 -13.320 1.00 86.06 91 ASP A C 1
ATOM 715 O O . ASP A 1 91 ? 13.769 -9.036 -14.175 1.00 86.06 91 ASP A O 1
ATOM 719 N N . ARG A 1 92 ? 12.419 -9.653 -12.496 1.00 82.31 92 ARG A N 1
ATOM 720 C CA . ARG A 1 92 ? 11.635 -8.413 -12.486 1.00 82.31 92 ARG A CA 1
ATOM 721 C C . ARG A 1 92 ? 12.367 -7.378 -11.641 1.00 82.31 92 ARG A C 1
ATOM 723 O O . ARG A 1 92 ? 12.304 -7.389 -10.411 1.00 82.31 92 ARG A O 1
ATOM 730 N N . ARG A 1 93 ? 13.079 -6.468 -12.304 1.00 78.19 93 ARG A N 1
ATOM 731 C CA . ARG A 1 93 ? 13.829 -5.402 -11.631 1.00 78.19 93 ARG A CA 1
ATOM 732 C C . ARG A 1 93 ? 12.897 -4.272 -11.204 1.00 78.19 93 ARG A C 1
ATOM 734 O O . ARG A 1 93 ? 12.122 -3.769 -12.004 1.00 78.19 93 ARG A O 1
ATOM 741 N N . GLY A 1 94 ? 13.000 -3.894 -9.933 1.00 82.50 94 GLY A N 1
ATOM 742 C CA . GLY A 1 94 ? 12.449 -2.641 -9.424 1.00 82.50 94 GLY A CA 1
ATOM 743 C C . GLY A 1 94 ? 13.528 -1.561 -9.377 1.00 82.50 94 GLY A C 1
ATOM 744 O O . GLY A 1 94 ? 14.509 -1.606 -10.122 1.00 82.50 94 GLY A O 1
ATOM 745 N N . ILE A 1 95 ? 13.384 -0.614 -8.454 1.00 84.19 95 ILE A N 1
ATOM 746 C CA . ILE A 1 95 ? 14.347 0.474 -8.274 1.00 84.19 95 ILE A CA 1
ATOM 747 C C . ILE A 1 95 ? 15.431 0.052 -7.270 1.00 84.19 95 ILE A C 1
ATOM 749 O O . ILE A 1 95 ? 15.166 -0.215 -6.094 1.00 84.19 95 ILE A O 1
ATOM 753 N N . GLY A 1 96 ? 16.684 0.042 -7.733 1.00 81.19 96 GLY A N 1
ATOM 754 C CA . GLY A 1 96 ? 17.874 -0.264 -6.932 1.00 81.19 96 GLY A CA 1
ATOM 755 C C . GLY A 1 96 ? 18.279 -1.746 -6.911 1.00 81.19 96 GLY A C 1
ATOM 756 O O . GLY A 1 96 ? 17.713 -2.583 -7.603 1.00 81.19 96 GLY A O 1
ATOM 757 N N . ASN A 1 97 ? 19.281 -2.076 -6.084 1.00 76.31 97 ASN A N 1
ATOM 758 C CA . ASN A 1 97 ? 19.983 -3.376 -6.111 1.00 76.31 97 ASN A CA 1
ATOM 759 C C . ASN A 1 97 ? 19.608 -4.315 -4.949 1.00 76.31 97 ASN A C 1
ATOM 761 O O . ASN A 1 97 ? 20.412 -5.138 -4.508 1.00 76.31 97 ASN A O 1
ATOM 765 N N . ARG A 1 98 ? 18.412 -4.167 -4.372 1.00 77.38 98 ARG A N 1
ATOM 766 C CA . ARG A 1 98 ? 17.997 -4.987 -3.224 1.00 77.38 98 ARG A CA 1
ATOM 767 C C . ARG A 1 98 ? 17.537 -6.362 -3.711 1.00 77.38 98 ARG A C 1
ATOM 769 O O . ARG A 1 98 ? 16.516 -6.461 -4.373 1.00 77.38 98 ARG A O 1
ATOM 776 N N . THR A 1 99 ? 18.253 -7.415 -3.326 1.00 73.69 99 THR A N 1
ATOM 777 C CA . THR A 1 99 ? 18.017 -8.795 -3.804 1.00 73.69 99 THR A CA 1
ATOM 778 C C . THR A 1 99 ? 17.640 -9.788 -2.704 1.00 73.69 99 THR A C 1
ATOM 780 O O . THR A 1 99 ? 17.350 -10.942 -2.990 1.00 73.69 99 THR A O 1
ATOM 783 N N . ARG A 1 100 ? 17.654 -9.375 -1.429 1.00 75.56 100 ARG A N 1
ATOM 784 C CA . ARG A 1 100 ? 17.393 -10.257 -0.278 1.00 75.56 100 ARG A CA 1
ATOM 785 C C . ARG A 1 100 ? 16.448 -9.608 0.728 1.00 75.56 100 ARG A C 1
ATOM 787 O O . ARG A 1 100 ? 16.448 -8.383 0.887 1.00 75.56 100 ARG A O 1
ATOM 794 N N . ILE A 1 101 ? 15.693 -10.437 1.446 1.00 80.62 101 ILE A N 1
ATOM 795 C CA . ILE A 1 101 ? 14.929 -10.037 2.634 1.00 80.62 101 ILE A CA 1
ATOM 796 C C . ILE A 1 101 ? 15.883 -10.117 3.832 1.00 80.62 101 ILE A C 1
ATOM 798 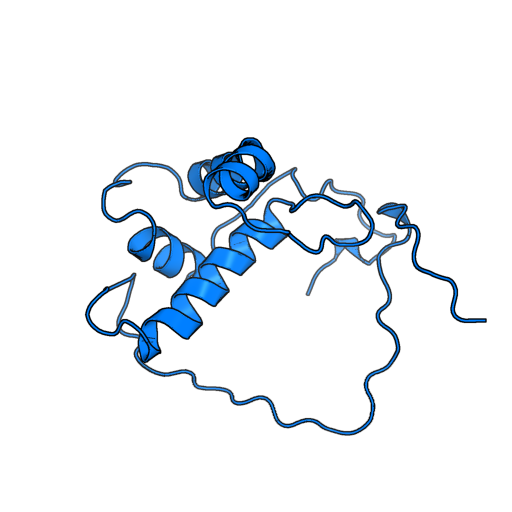O O . ILE A 1 101 ? 16.395 -11.187 4.145 1.00 80.62 101 ILE A O 1
ATOM 802 N N . LYS A 1 102 ? 16.196 -8.969 4.449 1.00 76.06 102 LYS A N 1
ATOM 803 C CA . LYS A 1 102 ? 17.239 -8.876 5.490 1.00 76.06 102 LYS A CA 1
ATOM 804 C C . LYS A 1 102 ? 16.769 -9.288 6.884 1.00 76.06 102 LYS A C 1
ATOM 806 O O . LYS A 1 102 ? 17.568 -9.814 7.646 1.00 76.06 102 LYS A O 1
ATOM 811 N N . GLN A 1 103 ? 15.515 -9.002 7.228 1.00 78.25 103 GLN A N 1
ATOM 812 C CA . GLN A 1 103 ? 14.948 -9.333 8.533 1.00 78.25 103 GLN A CA 1
ATOM 813 C C . GLN A 1 103 ? 13.980 -10.497 8.387 1.00 78.25 103 GLN A C 1
ATOM 815 O O . GLN A 1 103 ? 13.063 -10.442 7.569 1.00 78.25 103 GLN A O 1
ATOM 820 N N . GLN A 1 104 ? 14.198 -11.533 9.189 1.00 81.06 104 GLN A N 1
ATOM 821 C CA . GLN A 1 104 ? 13.240 -12.608 9.395 1.00 81.06 104 GLN A CA 1
ATOM 822 C C . GLN A 1 104 ? 12.536 -12.356 10.722 1.00 81.06 104 GLN A C 1
A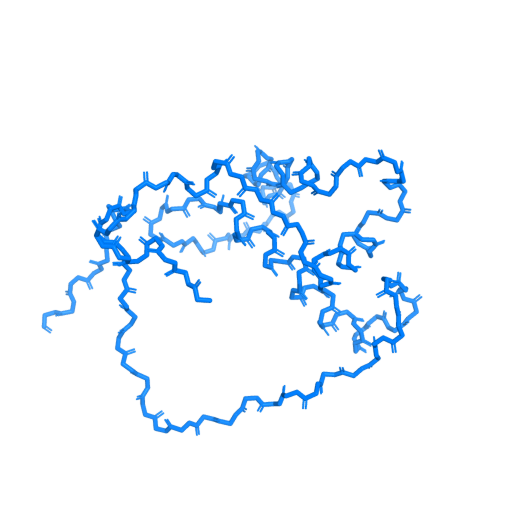TOM 824 O O . GLN A 1 104 ? 13.181 -12.048 11.726 1.00 81.06 104 GLN A O 1
ATOM 829 N N . PHE A 1 105 ? 11.210 -12.441 10.708 1.00 84.38 105 PHE A N 1
ATOM 830 C CA . PHE A 1 105 ? 10.424 -12.349 11.926 1.00 84.38 105 PHE A CA 1
ATOM 831 C C . PHE A 1 105 ? 10.701 -13.579 12.795 1.00 84.38 105 PHE A C 1
ATOM 833 O O . PHE A 1 105 ? 10.578 -14.708 12.324 1.00 84.38 105 PHE A O 1
ATOM 840 N N . SER A 1 106 ? 11.069 -13.347 14.053 1.00 86.81 106 SER A N 1
ATOM 841 C CA . SER A 1 106 ? 11.156 -14.389 15.073 1.00 86.81 106 SER A CA 1
ATOM 842 C C . SER A 1 106 ? 10.049 -14.129 16.094 1.00 86.81 106 SER A C 1
ATOM 844 O O . SER A 1 106 ? 10.095 -13.089 16.761 1.00 86.81 106 SER A O 1
ATOM 846 N N . PRO A 1 107 ? 9.028 -14.999 16.191 1.00 87.00 107 PRO A N 1
ATOM 847 C CA . PRO A 1 107 ? 7.936 -14.791 17.127 1.00 87.00 107 PRO A CA 1
ATOM 848 C C . PRO A 1 107 ? 8.461 -14.806 18.563 1.00 87.00 107 PRO A C 1
ATOM 850 O O . PRO A 1 107 ? 9.157 -15.733 18.972 1.00 87.00 107 PRO A O 1
ATOM 853 N N . ASN A 1 108 ? 8.108 -13.778 19.333 1.00 88.88 108 ASN A N 1
ATOM 854 C CA . ASN A 1 108 ? 8.460 -13.677 20.742 1.00 88.88 108 ASN A CA 1
ATOM 855 C C . ASN A 1 108 ? 7.191 -13.553 21.590 1.00 88.88 108 ASN A C 1
ATOM 857 O O . ASN A 1 108 ? 6.623 -12.470 21.720 1.00 88.88 108 ASN A O 1
ATOM 861 N N . GLY A 1 109 ? 6.756 -14.678 22.155 1.00 89.56 109 GLY A N 1
ATOM 862 C CA . GLY A 1 109 ? 5.575 -14.742 23.010 1.00 89.56 109 GLY A CA 1
ATOM 863 C C . GLY A 1 109 ? 4.251 -14.528 22.270 1.00 89.56 109 GLY A C 1
ATOM 864 O O . GLY A 1 109 ? 4.171 -14.559 21.041 1.00 89.56 109 GLY A O 1
ATOM 865 N N . ARG A 1 110 ? 3.181 -14.356 23.051 1.00 88.38 110 ARG A N 1
ATOM 866 C CA . ARG A 1 110 ? 1.830 -14.117 22.537 1.00 88.38 110 ARG A CA 1
ATOM 867 C C . ARG A 1 110 ? 1.658 -12.635 22.210 1.00 88.38 110 ARG A C 1
ATOM 869 O O . ARG A 1 110 ? 1.934 -11.786 23.054 1.00 88.38 110 ARG A O 1
ATOM 876 N N . LEU A 1 111 ? 1.165 -12.338 21.009 1.00 85.75 111 LEU A N 1
ATOM 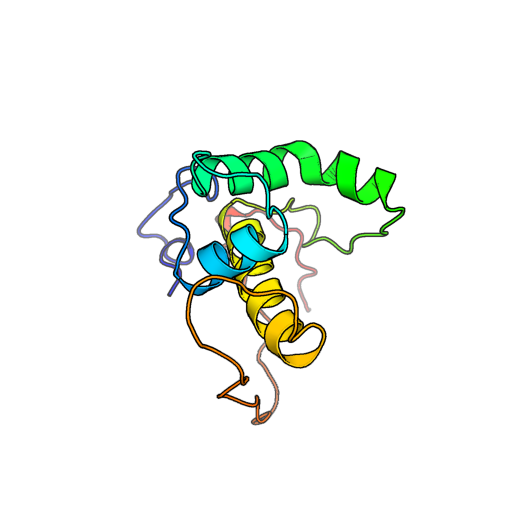877 C CA . LEU A 1 111 ? 0.781 -10.980 20.631 1.00 85.75 111 LEU A CA 1
ATOM 878 C C . LEU A 1 111 ? -0.447 -10.540 21.437 1.00 85.75 111 LEU A C 1
ATOM 880 O O . LEU A 1 111 ? -1.378 -11.324 21.644 1.00 85.75 111 LEU A O 1
ATOM 884 N N . ALA A 1 112 ? -0.439 -9.286 21.885 1.00 86.62 112 ALA A N 1
ATOM 885 C CA . ALA A 1 112 ? -1.637 -8.650 22.415 1.00 86.62 112 ALA A CA 1
ATOM 886 C C . ALA A 1 112 ? -2.712 -8.559 21.320 1.00 86.62 112 ALA A C 1
ATOM 888 O O . ALA A 1 112 ? -2.397 -8.582 20.127 1.00 86.62 112 ALA A O 1
ATOM 889 N N . ALA A 1 113 ? -3.976 -8.450 21.732 1.00 86.81 113 ALA A N 1
ATOM 890 C CA . ALA A 1 113 ? -5.048 -8.157 20.792 1.00 86.81 113 ALA A CA 1
ATOM 891 C C . ALA A 1 113 ? -4.742 -6.831 20.067 1.00 86.81 113 ALA A C 1
ATOM 893 O O . ALA A 1 113 ? -4.299 -5.878 20.721 1.00 86.81 113 ALA A O 1
ATOM 894 N N . PRO A 1 114 ? -4.927 -6.763 18.738 1.00 85.69 114 PRO A N 1
ATOM 895 C CA . PRO A 1 114 ? -4.713 -5.530 18.002 1.00 85.69 114 PRO A CA 1
ATOM 896 C C . PRO A 1 114 ? -5.693 -4.459 18.486 1.00 85.69 114 PRO A C 1
ATOM 898 O O . PRO A 1 114 ? -6.859 -4.736 18.764 1.00 85.69 114 PRO A O 1
ATOM 901 N N . PHE A 1 115 ? -5.202 -3.229 18.581 1.00 87.06 115 PHE A N 1
ATOM 902 C CA . PHE A 1 115 ? -6.006 -2.048 18.856 1.00 87.06 115 PHE A CA 1
ATOM 903 C C . PHE A 1 115 ? -6.062 -1.211 17.585 1.00 87.06 115 PHE A C 1
ATOM 905 O O . PHE A 1 115 ? -5.026 -1.004 16.956 1.00 87.06 115 PHE A O 1
ATOM 912 N N . PHE A 1 116 ? -7.248 -0.726 17.233 1.00 88.12 116 PHE A N 1
ATOM 913 C CA . PHE A 1 116 ? -7.462 0.124 16.067 1.00 88.12 116 PHE A CA 1
ATOM 914 C C . PHE A 1 116 ? -7.908 1.518 16.520 1.00 88.12 116 PHE A C 1
ATOM 916 O O . PHE A 1 116 ? -8.560 1.628 17.563 1.00 88.12 116 PHE A O 1
ATOM 923 N N . PRO A 1 117 ? -7.585 2.585 15.770 1.00 86.81 117 PRO A N 1
ATOM 924 C CA . PRO A 1 117 ? -7.987 3.937 16.118 1.00 86.81 117 PRO A CA 1
ATOM 925 C C . PRO A 1 117 ? -9.514 4.021 16.239 1.00 86.81 117 PRO A C 1
ATOM 927 O O . PRO A 1 117 ? -10.213 3.672 15.286 1.00 86.81 117 PRO A O 1
ATOM 930 N N . PRO A 1 118 ? -10.063 4.520 17.363 1.00 84.94 118 PRO A N 1
ATOM 931 C CA . PRO A 1 118 ? -11.512 4.621 17.545 1.00 84.94 118 PRO A CA 1
ATOM 932 C C . PRO A 1 118 ? -12.207 5.424 16.440 1.00 84.94 118 PRO A C 1
ATOM 934 O O . PRO A 1 118 ? -13.344 5.130 16.081 1.00 84.94 118 PRO A O 1
ATOM 937 N N . LYS A 1 119 ? -11.500 6.401 15.859 1.00 84.88 119 LYS A N 1
ATOM 938 C CA . LYS A 1 119 ? -11.991 7.240 14.761 1.00 84.88 119 LYS A CA 1
ATOM 939 C C . LYS A 1 119 ? -12.288 6.481 13.466 1.00 84.88 119 LYS A C 1
ATOM 941 O O . LYS A 1 119 ? -13.027 6.987 12.635 1.00 84.88 119 LYS A O 1
ATOM 946 N N . TRP A 1 120 ? -11.759 5.268 13.303 1.00 87.19 120 TRP A N 1
ATOM 947 C CA . TRP A 1 120 ? -12.087 4.420 12.156 1.00 87.19 120 TRP A CA 1
ATOM 948 C C . TRP A 1 120 ? -13.495 3.819 12.248 1.00 87.19 120 TRP A C 1
ATOM 950 O O . TRP A 1 120 ? -13.996 3.314 11.250 1.00 87.19 120 TRP A O 1
ATOM 960 N N . GLY A 1 121 ? -14.137 3.845 13.425 1.00 88.00 121 GLY A N 1
ATOM 961 C CA . GLY A 1 121 ? -15.516 3.375 13.587 1.00 88.00 121 GLY A CA 1
ATOM 962 C C . GLY A 1 121 ? -15.711 1.880 13.315 1.00 88.00 121 GLY A C 1
ATOM 963 O O . GLY A 1 121 ? -16.816 1.460 12.979 1.00 88.00 121 GLY A O 1
ATOM 964 N N . LEU A 1 122 ? -14.651 1.075 13.436 1.00 89.31 122 LEU A N 1
ATOM 965 C CA . LEU A 1 122 ? -14.693 -0.346 13.097 1.00 89.31 122 LEU A CA 1
ATOM 966 C C . LEU A 1 122 ? -15.521 -1.142 14.103 1.00 89.31 122 LEU A C 1
ATOM 968 O O . LEU A 1 122 ? -15.325 -1.026 15.315 1.00 89.31 122 LEU A O 1
ATOM 972 N N . ALA A 1 123 ? -16.373 -2.028 13.588 1.00 84.25 123 ALA A N 1
ATOM 973 C CA . ALA A 1 123 ? -17.088 -3.024 14.377 1.00 84.25 123 ALA A CA 1
ATOM 974 C C . ALA A 1 123 ? -16.143 -4.174 14.761 1.00 84.25 123 ALA A C 1
ATOM 976 O O . ALA A 1 123 ? -16.289 -5.314 14.320 1.00 84.25 123 ALA A O 1
ATOM 977 N N . THR A 1 124 ? -15.132 -3.866 15.572 1.00 77.88 124 THR A N 1
ATOM 978 C CA . THR A 1 124 ? -14.268 -4.889 16.150 1.00 7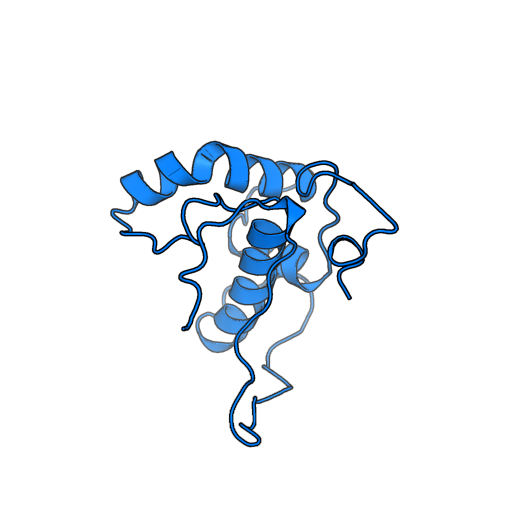7.88 124 THR A CA 1
ATOM 979 C C . THR A 1 124 ? -15.118 -5.700 17.119 1.00 77.88 124 THR A C 1
ATOM 981 O O . THR A 1 124 ? -15.813 -5.144 17.969 1.00 77.88 124 THR A O 1
ATOM 984 N N . ALA A 1 125 ? -15.138 -7.024 16.969 1.00 60.00 125 ALA A N 1
ATOM 985 C CA . ALA A 1 125 ? -15.817 -7.867 17.940 1.00 60.00 125 ALA A CA 1
ATOM 986 C C . ALA A 1 125 ? -15.158 -7.626 19.305 1.00 60.00 125 ALA A C 1
ATOM 988 O O . ALA A 1 125 ? -14.019 -8.048 19.525 1.00 60.00 125 ALA A O 1
ATOM 989 N N . THR A 1 126 ? -15.848 -6.909 20.197 1.00 47.56 126 THR A N 1
ATOM 990 C CA . THR A 1 126 ? -15.420 -6.716 21.581 1.00 47.56 126 THR A CA 1
ATOM 991 C C . THR A 1 126 ? -15.186 -8.100 22.159 1.00 47.56 126 THR A C 1
ATOM 993 O O . THR A 1 126 ? -16.126 -8.873 22.340 1.00 47.56 126 THR A O 1
ATOM 996 N N . THR A 1 127 ? -13.922 -8.452 22.376 1.00 40.59 127 THR A N 1
ATOM 997 C CA . THR A 1 127 ? -13.588 -9.670 23.102 1.00 40.59 127 THR A CA 1
ATOM 998 C C . THR A 1 127 ? -14.075 -9.441 24.529 1.00 40.59 127 THR A C 1
ATOM 1000 O O . THR A 1 127 ? -13.511 -8.609 25.238 1.00 40.59 127 THR A O 1
ATOM 1003 N N . VAL A 1 128 ? -15.196 -10.079 24.875 1.00 35.16 128 VAL A N 1
ATOM 1004 C CA . VAL A 1 128 ? -15.729 -10.159 26.242 1.00 35.16 128 VAL A CA 1
ATOM 1005 C C . VAL A 1 128 ? -14.770 -10.971 27.103 1.00 35.16 128 VAL A C 1
ATOM 1007 O O . VAL A 1 128 ? -14.256 -11.992 26.588 1.00 35.16 128 VAL A O 1
#